Protein AF-0000000074693500 (afdb_homodimer)

Organism: Acropora cervicornis (NCBI:txid6130)

pLDDT: mean 88.7, std 11.52, range [43.06, 97.75]

Foldseek 3Di:
DVVVVVVVVVVVVVVVVVVVVVVVVVVVVVVVVVVVVLVVLCVVFDDDPPPDDDDPVRSVVSVVVVVVVVVVVVVVVVVPVPD/DVVVVVVVVVVVVVVVVVVVVVVVVVVVVVVVVVVVVLVVLVVVFDDDPPPDDDDPVRSVVSVVVVVVVVVVVVVVVVVPVPD

Secondary structure (DSSP, 8-state):
-HHHHHHHHHHHHHHHHHHHHHHHHHHHHHHHHHHHHHHHHHHHS---S-SSPPPHHHHHHHHHHHHHHHHHHHHHHHHHH--/-HHHHHHHHHHHHHHHHHHHHHHHHHHHHHHHHHHHHHHHHHHHS---SS-SPPPHHHHHHHHHHHHHHHHHHHHHHHHHH--

InterPro domains:
  IPR011598 Myc-type, basic helix-loop-helix (bHLH) domain [PF00010] (37-70)
  IPR036638 Helix-loop-helix DNA-binding domain superfamily [G3DSA:4.10.280.10] (11-81)
  IPR036638 Helix-loop-helix DNA-binding domain superfamily [SSF47459] (33-76)

Solvent-accessible surface area (backbone atoms only — not comparable to full-atom values): 9472 Å² total; per-residue (Å²): 118,70,67,60,52,54,55,52,50,52,53,51,52,54,50,51,51,49,53,49,52,50,53,52,52,51,53,49,50,54,50,50,52,35,51,51,44,50,56,54,45,55,70,75,42,85,77,68,85,56,88,64,85,72,48,74,52,50,46,47,52,50,49,48,51,50,48,51,50,46,50,52,53,47,54,52,56,64,62,58,64,81,104,121,70,65,61,52,53,55,54,52,52,53,51,52,54,52,51,51,47,52,49,52,49,54,52,52,53,53,49,49,54,51,50,51,36,50,51,44,50,56,55,43,55,70,74,44,85,77,69,85,64,86,63,84,72,49,74,51,51,47,47,52,49,50,48,52,50,50,52,52,48,51,49,54,47,54,51,56,65,63,58,64,81,104

Radius of gyration: 26.24 Å; Cα contacts (8 Å, |Δi|>4): 61; chains: 2; bounding box: 46×90×58 Å

Sequence (166 aa):
MASLKMQDSVKLVNEMNAKTSEVDSEN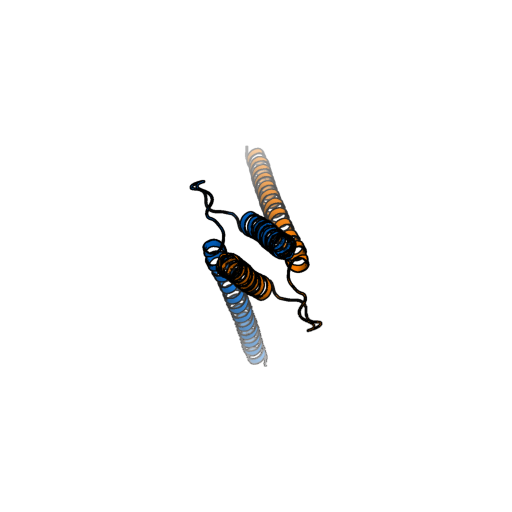FESLEHVECAFRELRKVLPQYENGESLSEFEVLKLAMEYIHVLEELLHFETSSRCQMASLKMQDSVKLVNEMNAKTSEVDSENFESLEHVECAFRELRKVLPQYENGESLSEFEVLKLAMEYIHVLEELLHFETSSRCQ

Structure (mmCIF, N/CA/C/O backbone):
data_AF-0000000074693500-model_v1
#
loop_
_entity.id
_entity.type
_entity.pdbx_description
1 polymer 'BHLH domain-containing protein'
#
loop_
_atom_site.group_PDB
_atom_site.id
_atom_site.type_symbol
_atom_site.label_atom_id
_atom_site.label_alt_id
_atom_site.label_comp_id
_atom_site.label_asym_id
_atom_site.label_entity_id
_atom_site.label_seq_id
_atom_site.pdbx_PDB_ins_code
_atom_site.Cartn_x
_atom_site.Cartn_y
_atom_site.Cartn_z
_atom_site.occupancy
_atom_site.B_iso_or_equiv
_atom_site.auth_seq_id
_atom_site.auth_comp_id
_atom_site.auth_asym_id
_atom_site.auth_atom_id
_atom_site.pdbx_PDB_model_num
ATOM 1 N N . MET A 1 1 ? -24.109 35.625 34.719 1 59.91 1 MET A N 1
ATOM 2 C CA . MET A 1 1 ? -24.562 34.969 33.5 1 59.91 1 MET A CA 1
ATOM 3 C C . MET A 1 1 ? -23.406 34.812 32.5 1 59.91 1 MET A C 1
ATOM 5 O O . MET A 1 1 ? -23.359 33.812 31.75 1 59.91 1 MET A O 1
ATOM 9 N N . ALA A 1 2 ? -22.375 35.656 32.656 1 79.81 2 ALA A N 1
ATOM 10 C CA . ALA A 1 2 ? -21.25 35.656 31.75 1 79.81 2 ALA A CA 1
ATOM 11 C C . ALA A 1 2 ? -20.297 34.5 32.062 1 79.81 2 ALA A C 1
ATOM 13 O O . ALA A 1 2 ? -19.719 33.906 31.172 1 79.81 2 ALA A O 1
ATOM 14 N N . SER A 1 3 ? -20.203 34 33.281 1 86.38 3 SER A N 1
ATOM 15 C CA . SER A 1 3 ? -19.266 33 33.781 1 86.38 3 SER A CA 1
ATOM 16 C C . SER A 1 3 ? -19.656 31.594 33.312 1 86.38 3 SER A C 1
ATOM 18 O O . SER A 1 3 ? -18.781 30.812 32.906 1 86.38 3 SER A O 1
ATOM 20 N N . LEU A 1 4 ? -20.875 31.484 33.094 1 81.44 4 LEU A N 1
ATOM 21 C CA . LEU A 1 4 ? -21.375 30.172 32.688 1 81.44 4 LEU A CA 1
ATOM 22 C C . LEU A 1 4 ? -21.125 29.922 31.203 1 81.44 4 LEU A C 1
ATOM 24 O O . LEU A 1 4 ? -20.781 28.812 30.812 1 81.44 4 LEU A O 1
ATOM 28 N N . LYS A 1 5 ? -21.031 30.984 30.594 1 87.38 5 LYS A N 1
ATOM 29 C CA . LYS A 1 5 ? -20.875 30.891 29.141 1 87.38 5 LYS A CA 1
ATOM 30 C C . LYS A 1 5 ? -19.438 30.531 28.781 1 87.38 5 LYS A C 1
ATOM 32 O O . LYS A 1 5 ? -19.203 29.734 27.859 1 87.38 5 LYS A O 1
ATOM 37 N N . MET A 1 6 ? -18.516 31.156 29.688 1 90.12 6 MET A N 1
ATOM 38 C CA . MET A 1 6 ? -17.109 30.906 29.422 1 90.12 6 MET A CA 1
ATOM 39 C C . MET A 1 6 ? -16.75 29.453 29.719 1 90.12 6 MET A C 1
ATOM 41 O O . MET A 1 6 ? -16 28.828 28.984 1 90.12 6 MET A O 1
ATOM 45 N N . GLN A 1 7 ? -17.25 28.859 30.703 1 88.56 7 GLN A N 1
ATOM 46 C CA . GLN A 1 7 ? -17.016 27.469 31.094 1 88.56 7 GLN A CA 1
ATOM 47 C C . GLN A 1 7 ? -17.562 26.5 30.047 1 88.56 7 GLN A C 1
ATOM 49 O O . GLN A 1 7 ? -16.906 25.5 29.719 1 88.56 7 GLN A O 1
ATOM 54 N N . ASP A 1 8 ? -18.734 26.812 29.484 1 90 8 ASP A N 1
ATOM 55 C CA . ASP A 1 8 ? -19.359 26 28.453 1 90 8 ASP A CA 1
ATOM 56 C C . ASP A 1 8 ? -18.531 26.016 27.172 1 90 8 ASP A C 1
ATOM 58 O O . ASP A 1 8 ? -18.359 24.984 26.516 1 90 8 ASP A O 1
ATOM 62 N N . SER A 1 9 ? -17.906 27.25 26.938 1 90.75 9 SER A N 1
ATOM 63 C CA . SER A 1 9 ? -17.094 27.406 25.734 1 90.75 9 SER A CA 1
ATOM 64 C C . SER A 1 9 ? -15.812 26.578 25.844 1 90.75 9 SER A C 1
ATOM 66 O O . SER A 1 9 ? -15.391 25.953 24.859 1 90.75 9 SER A O 1
ATOM 68 N N . VAL A 1 10 ? -15.266 26.578 27.016 1 90.94 10 VAL A N 1
ATOM 69 C CA . VAL A 1 10 ? -14.039 25.828 27.25 1 90.94 10 VAL A CA 1
ATOM 70 C C . VAL A 1 10 ? -14.32 24.328 27.141 1 90.94 10 VAL A C 1
ATOM 72 O O . VAL A 1 10 ? -13.523 23.594 26.562 1 90.94 10 VAL A O 1
ATOM 75 N N . LYS A 1 11 ? -15.461 23.844 27.734 1 91.69 11 LYS A N 1
ATOM 76 C CA . LYS A 1 11 ? -15.867 22.453 27.688 1 91.69 11 LYS A CA 1
ATOM 77 C C . LYS A 1 11 ? -16.062 21.984 26.25 1 91.69 11 LYS A C 1
ATOM 79 O O . LYS A 1 11 ? -15.672 20.875 25.891 1 91.69 11 LYS A O 1
ATOM 84 N N . LEU A 1 12 ? -16.641 22.875 25.469 1 91.06 12 LEU A N 1
ATOM 85 C CA . LEU A 1 12 ? -16.891 22.562 24.062 1 91.06 12 LEU A CA 1
ATOM 86 C C . LEU A 1 12 ? -15.586 22.391 23.297 1 91.06 12 LEU A C 1
ATOM 88 O O . LEU A 1 12 ? -15.445 21.469 22.516 1 91.06 12 LEU A O 1
ATOM 92 N N . VAL A 1 13 ? -14.633 23.266 23.547 1 90.06 13 VAL A N 1
ATOM 93 C CA . VAL A 1 13 ? -13.352 23.219 22.859 1 90.06 13 VAL A CA 1
ATOM 94 C C . VAL A 1 13 ? -12.594 21.953 23.281 1 90.06 13 VAL A C 1
ATOM 96 O O . VAL A 1 13 ? -11.953 21.297 22.453 1 90.06 13 VAL A O 1
ATOM 99 N N . ASN A 1 14 ? -12.672 21.594 24.547 1 93.06 14 ASN A N 1
ATOM 100 C CA . ASN A 1 14 ? -12.008 20.391 25.062 1 93.06 14 ASN A CA 1
ATOM 101 C C . ASN A 1 14 ? -12.586 19.125 24.453 1 93.06 14 ASN A C 1
ATOM 103 O O . ASN A 1 14 ? -11.844 18.188 24.141 1 93.06 14 ASN A O 1
ATOM 107 N N . GLU A 1 15 ? -13.914 19.141 24.234 1 93.5 15 GLU A N 1
ATOM 108 C CA . GLU A 1 15 ? -14.57 18 23.594 1 93.5 15 GLU A CA 1
ATOM 109 C C . GLU A 1 15 ? -14.156 17.859 22.125 1 93.5 15 GLU A C 1
ATOM 111 O O . GLU A 1 15 ? -13.93 16.766 21.641 1 93.5 15 GLU A O 1
ATOM 116 N N . MET A 1 16 ? -14.031 18.953 21.547 1 92.94 16 MET A N 1
ATOM 117 C CA . MET A 1 16 ? -13.617 18.984 20.141 1 92.94 16 MET A CA 1
ATOM 118 C C . MET A 1 16 ? -12.188 18.484 19.984 1 92.94 16 MET A C 1
ATOM 120 O O . MET A 1 16 ? -11.883 17.719 19.062 1 92.94 16 MET A O 1
ATOM 124 N N . ASN A 1 17 ? -11.328 18.922 20.828 1 92.88 17 ASN A N 1
ATOM 125 C CA . ASN A 1 17 ? -9.93 18.484 20.812 1 92.88 17 ASN A CA 1
ATOM 126 C C . ASN A 1 17 ? -9.805 16.984 21.078 1 92.88 17 ASN A C 1
ATOM 128 O O . ASN A 1 17 ? -8.984 16.297 20.469 1 92.88 17 ASN A O 1
ATOM 132 N N . ALA A 1 18 ? -10.648 16.594 21.922 1 93.69 18 ALA A N 1
ATOM 133 C CA . ALA A 1 18 ? -10.656 15.172 22.25 1 93.69 18 ALA A CA 1
ATOM 134 C C . ALA A 1 18 ? -11.07 14.328 21.047 1 93.69 18 ALA A C 1
ATOM 136 O O . ALA A 1 18 ? -10.477 13.273 20.781 1 93.69 18 ALA A O 1
ATOM 137 N N . LYS A 1 19 ? -12.039 14.688 20.406 1 95.81 19 LYS A N 1
ATOM 138 C CA . LYS A 1 19 ? -12.516 14 19.203 1 95.81 19 LYS A CA 1
ATOM 139 C C . LYS A 1 19 ? -11.461 14.008 18.109 1 95.81 19 LYS A C 1
ATOM 141 O O . LYS A 1 19 ? -11.25 12.992 17.422 1 95.81 19 LYS A O 1
ATOM 146 N N . THR A 1 20 ? -10.758 15.094 18 1 95.31 20 THR A N 1
ATOM 147 C CA . THR A 1 20 ? -9.695 15.211 17 1 95.31 20 THR A CA 1
ATOM 148 C C . THR A 1 20 ? -8.547 14.25 17.328 1 95.31 20 THR A C 1
ATOM 150 O O . THR A 1 20 ? -8.039 13.57 16.438 1 95.31 20 THR A O 1
ATOM 153 N N . SER A 1 21 ? -8.297 14.273 18.562 1 96.44 21 SER A N 1
ATOM 154 C CA . SER A 1 21 ? -7.242 13.375 19.016 1 96.44 21 SER A CA 1
ATOM 155 C C . SER A 1 21 ? -7.613 11.914 18.781 1 96.44 21 SER A C 1
ATOM 157 O O . SER A 1 21 ? -6.766 11.109 18.406 1 96.44 21 SER A O 1
ATOM 159 N N . GLU A 1 22 ? -8.82 11.633 18.953 1 97.25 22 GLU A N 1
ATOM 160 C CA . GLU A 1 22 ? -9.312 10.273 18.734 1 97.25 22 GLU A CA 1
ATOM 161 C C . GLU A 1 22 ? -9.242 9.898 17.266 1 97.25 22 GLU A C 1
ATOM 163 O O . GLU A 1 22 ? -8.789 8.805 16.906 1 97.25 22 GLU A O 1
ATOM 168 N N . VAL A 1 23 ? -9.711 10.773 16.406 1 96.12 23 VAL A N 1
ATOM 169 C CA . VAL A 1 23 ? -9.672 10.562 14.969 1 96.12 23 VAL A CA 1
ATOM 170 C C . VAL A 1 23 ? -8.227 10.391 14.508 1 96.12 23 VAL A C 1
ATOM 172 O O . VAL A 1 23 ? -7.922 9.5 13.719 1 96.12 23 VAL A O 1
ATOM 175 N N . ASP A 1 24 ? -7.305 11.164 15.008 1 94.94 24 ASP A N 1
ATOM 176 C CA . ASP A 1 24 ? -5.883 11.094 14.688 1 94.94 24 ASP A CA 1
ATOM 177 C C . ASP A 1 24 ? -5.293 9.742 15.086 1 94.94 24 ASP A C 1
ATOM 179 O O . ASP A 1 24 ? -4.512 9.156 14.336 1 94.94 24 ASP A O 1
ATOM 183 N N . SER A 1 25 ? -5.66 9.312 16.281 1 97 25 SER A N 1
ATOM 184 C CA . SER A 1 25 ? -5.199 8.023 16.781 1 97 25 SER A CA 1
ATOM 185 C C . SER A 1 25 ? -5.684 6.883 15.891 1 97 25 SER A C 1
ATOM 187 O O . SER A 1 25 ? -4.93 5.957 15.586 1 97 25 SER A O 1
ATOM 189 N N . GLU A 1 26 ? -6.957 6.848 15.453 1 96.06 26 GLU A N 1
ATOM 190 C CA . GLU A 1 26 ? -7.527 5.852 14.547 1 96.06 26 GLU A CA 1
ATOM 191 C C . GLU A 1 26 ? -6.801 5.84 13.211 1 96.06 26 GLU A C 1
ATOM 193 O O . GLU A 1 26 ? -6.469 4.777 12.68 1 96.06 26 GLU A O 1
ATOM 198 N N . ASN A 1 27 ? -6.551 6.992 12.664 1 94.5 27 ASN A N 1
ATOM 199 C CA . ASN A 1 27 ? -5.832 7.102 11.398 1 94.5 27 ASN A CA 1
ATOM 200 C C . ASN A 1 27 ? -4.422 6.527 11.5 1 94.5 27 ASN A C 1
ATOM 202 O O . ASN A 1 27 ? -3.963 5.832 10.594 1 94.5 27 ASN A O 1
ATOM 206 N N . PHE A 1 28 ? -3.768 6.688 12.609 1 95.12 28 PHE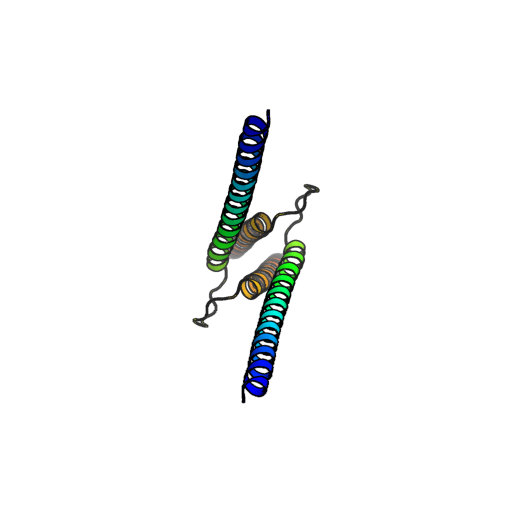 A N 1
ATOM 207 C CA . PHE A 1 28 ? -2.432 6.156 12.867 1 95.12 28 PHE A CA 1
ATOM 208 C C . PHE A 1 28 ? -2.459 4.637 12.945 1 95.12 28 PHE A C 1
ATOM 210 O O . PHE A 1 28 ? -1.576 3.963 12.414 1 95.12 28 PHE A O 1
ATOM 217 N N . GLU A 1 29 ? -3.465 4.234 13.641 1 96.19 29 GLU A N 1
ATOM 218 C CA . GLU A 1 29 ? -3.615 2.787 13.75 1 96.19 29 GLU A CA 1
ATOM 219 C C . GLU A 1 29 ? -3.846 2.148 12.383 1 96.19 29 GLU A C 1
ATOM 221 O O . GLU A 1 29 ? -3.268 1.103 12.078 1 96.19 29 GLU A O 1
ATOM 226 N N . SER A 1 30 ? -4.703 2.658 11.578 1 95.56 30 SER A N 1
ATOM 227 C CA . SER A 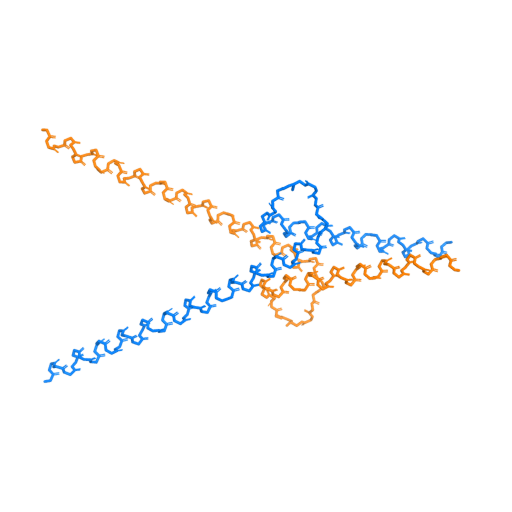1 30 ? -4.965 2.184 10.227 1 95.56 30 SER A CA 1
ATOM 228 C C . SER A 1 30 ? -3.688 2.172 9.391 1 95.56 30 SER A C 1
ATOM 230 O O . SER A 1 30 ? -3.395 1.188 8.703 1 95.56 30 SER A O 1
ATOM 232 N N . LEU A 1 31 ? -2.896 3.287 9.516 1 95.56 31 LEU A N 1
ATOM 233 C CA . LEU A 1 31 ? -1.651 3.387 8.766 1 95.56 31 LEU A CA 1
ATOM 234 C C . LEU A 1 31 ? -0.66 2.314 9.211 1 95.56 31 LEU A C 1
ATOM 236 O O . LEU A 1 31 ? 0.041 1.729 8.383 1 95.56 31 LEU A O 1
ATOM 240 N N . GLU A 1 32 ? -0.633 2.115 10.5 1 96.38 32 GLU A N 1
ATOM 241 C CA . GLU A 1 32 ? 0.256 1.09 11.039 1 96.38 32 GLU A CA 1
ATOM 242 C C . GLU A 1 32 ? -0.118 -0.294 10.516 1 96.38 32 GLU A C 1
ATOM 244 O O . GLU A 1 32 ? 0.758 -1.106 10.211 1 96.38 32 GLU A O 1
ATOM 249 N N . HIS A 1 33 ? -1.416 -0.562 10.438 1 96.62 33 HIS A N 1
ATOM 250 C CA . HIS A 1 33 ? -1.876 -1.844 9.914 1 96.62 33 HIS A CA 1
ATOM 251 C C . HIS A 1 33 ? -1.454 -2.029 8.461 1 96.62 33 HIS A C 1
ATOM 253 O O . HIS A 1 33 ? -1.017 -3.113 8.07 1 96.62 33 HIS A O 1
ATOM 259 N N . VAL A 1 34 ? -1.564 -1.023 7.68 1 97.44 34 VAL A N 1
ATOM 260 C CA . VAL A 1 34 ? -1.159 -1.065 6.277 1 97.44 34 VAL A CA 1
ATOM 261 C C . VAL A 1 34 ? 0.346 -1.303 6.18 1 97.44 34 VAL A C 1
ATOM 263 O O . VAL A 1 34 ? 0.801 -2.127 5.383 1 97.44 34 VAL A O 1
ATOM 266 N N . GLU A 1 35 ? 1.074 -0.688 6.988 1 96.19 35 GLU A N 1
ATOM 267 C CA . GLU A 1 35 ? 2.523 -0.849 7.023 1 96.19 35 GLU A CA 1
ATOM 268 C C . GLU A 1 35 ? 2.912 -2.279 7.391 1 96.19 35 GLU A C 1
ATOM 270 O O . GLU A 1 35 ? 3.848 -2.84 6.82 1 96.19 35 GLU A O 1
ATOM 275 N N . CYS A 1 36 ? 2.238 -2.688 8.375 1 97.31 36 CYS A N 1
ATOM 276 C CA . CYS A 1 36 ? 2.467 -4.07 8.773 1 97.31 36 CYS A CA 1
ATOM 277 C C . CYS A 1 36 ? 2.148 -5.031 7.637 1 97.31 36 CYS A C 1
ATOM 279 O O . CYS A 1 36 ? 2.885 -5.992 7.406 1 97.31 36 CYS A O 1
ATOM 281 N N . ALA A 1 37 ? 1.079 -4.703 6.977 1 97.75 37 ALA A N 1
ATOM 282 C CA . ALA A 1 37 ? 0.688 -5.551 5.852 1 97.75 37 ALA A CA 1
ATOM 283 C C . ALA A 1 37 ? 1.727 -5.5 4.738 1 97.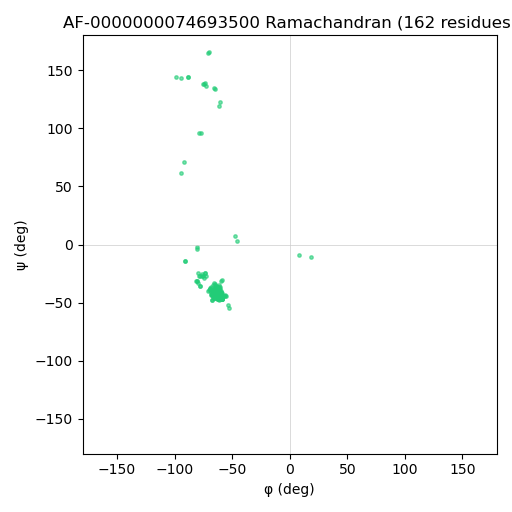75 37 ALA A C 1
ATOM 285 O O . ALA A 1 37 ? 2.02 -6.52 4.105 1 97.75 37 ALA A O 1
ATOM 286 N N . PHE A 1 38 ? 2.377 -4.422 4.473 1 97.25 38 PHE A N 1
ATOM 287 C CA . PHE A 1 38 ? 3.475 -4.309 3.516 1 97.25 38 PHE A CA 1
ATOM 288 C C . PHE A 1 38 ? 4.652 -5.18 3.941 1 97.25 38 PHE A C 1
ATOM 290 O O . PHE A 1 38 ? 5.258 -5.859 3.111 1 97.25 38 PHE A O 1
ATOM 297 N N . ARG A 1 39 ? 4.984 -5.137 5.176 1 95 39 ARG A N 1
ATOM 298 C CA . ARG A 1 39 ? 6.082 -5.945 5.699 1 95 39 ARG A CA 1
ATOM 299 C C . ARG A 1 39 ? 5.816 -7.43 5.488 1 95 39 ARG A C 1
ATOM 301 O O . ARG A 1 39 ? 6.719 -8.18 5.109 1 95 39 ARG A O 1
ATOM 308 N N . GLU A 1 40 ? 4.617 -7.805 5.742 1 96.38 40 GLU A N 1
ATOM 309 C CA . GLU A 1 40 ? 4.246 -9.203 5.543 1 96.38 40 GLU A CA 1
ATOM 310 C C . GLU A 1 40 ? 4.281 -9.578 4.062 1 96.38 40 GLU A C 1
ATOM 312 O O . GLU A 1 40 ? 4.75 -10.656 3.701 1 96.38 40 GLU A O 1
ATOM 317 N N . LEU A 1 41 ? 3.812 -8.68 3.221 1 96.44 41 LEU A N 1
ATOM 318 C CA . LEU A 1 41 ? 3.816 -8.93 1.784 1 96.44 41 LEU A CA 1
ATOM 319 C C . LEU A 1 41 ? 5.242 -9.078 1.263 1 96.44 41 LEU A C 1
ATOM 321 O O . LEU A 1 41 ? 5.516 -9.93 0.414 1 96.44 41 LEU A O 1
ATOM 325 N N . ARG A 1 42 ? 6.109 -8.289 1.812 1 94.69 42 ARG A N 1
ATOM 326 C CA . ARG A 1 42 ? 7.508 -8.336 1.406 1 94.69 42 ARG A CA 1
ATOM 327 C C . ARG A 1 42 ? 8.094 -9.727 1.64 1 94.69 42 ARG A C 1
ATOM 329 O O . ARG A 1 42 ? 8.93 -10.195 0.862 1 94.69 42 ARG A O 1
ATOM 336 N N . LYS A 1 43 ? 7.602 -10.367 2.607 1 92.94 43 LYS A N 1
ATOM 337 C CA . LYS A 1 43 ? 8.133 -11.672 2.992 1 92.94 43 LYS A CA 1
ATOM 338 C C . LYS A 1 43 ? 7.719 -12.75 1.998 1 92.94 43 LYS A C 1
ATOM 340 O O . LYS A 1 43 ? 8.375 -13.781 1.882 1 92.94 43 LYS A O 1
ATOM 345 N N . VAL A 1 44 ? 6.633 -12.508 1.31 1 93.62 44 VAL A N 1
ATOM 346 C CA . VAL A 1 44 ? 6.105 -13.523 0.402 1 93.62 44 VAL A CA 1
ATOM 347 C C . VAL A 1 44 ? 6.699 -13.328 -0.991 1 93.62 44 VAL A C 1
ATOM 349 O O . VAL A 1 44 ? 6.59 -14.211 -1.847 1 93.62 44 VAL A O 1
ATOM 352 N N . LEU A 1 45 ? 7.289 -12.219 -1.227 1 93.75 45 LEU A N 1
ATOM 353 C CA . LEU A 1 45 ? 7.859 -11.906 -2.531 1 93.75 45 LEU A CA 1
ATOM 354 C C . LEU A 1 45 ? 9.297 -12.406 -2.633 1 93.75 45 LEU A C 1
ATOM 356 O O . LEU A 1 45 ? 10.039 -12.391 -1.646 1 93.75 45 LEU A O 1
ATOM 360 N N . PRO A 1 46 ? 9.617 -12.852 -3.826 1 87.44 46 PRO A N 1
ATOM 361 C CA . PRO A 1 46 ? 11.008 -13.266 -4.02 1 87.44 46 PRO A CA 1
ATOM 362 C C . PRO A 1 46 ? 12 -12.125 -3.803 1 87.44 46 PRO A C 1
ATOM 364 O O . PRO A 1 46 ? 11.711 -10.984 -4.164 1 87.44 46 PRO A O 1
ATOM 367 N N . GLN A 1 47 ? 12.906 -12.273 -2.836 1 79.06 47 GLN A N 1
ATOM 368 C CA . GLN A 1 47 ? 13.828 -11.219 -2.408 1 79.06 47 GLN A CA 1
ATOM 369 C C . GLN A 1 47 ? 15 -11.094 -3.369 1 79.06 47 GLN A C 1
ATOM 371 O O . GLN A 1 47 ? 15.703 -12.07 -3.633 1 79.06 47 GLN A O 1
ATOM 376 N N . TYR A 1 48 ? 14.688 -10.086 -4.246 1 66.88 48 TYR A N 1
ATOM 377 C CA . TYR A 1 48 ? 15.859 -9.891 -5.102 1 66.88 48 TYR A CA 1
ATOM 378 C C . TYR A 1 48 ? 17.047 -9.383 -4.293 1 66.88 48 TYR A C 1
ATOM 380 O O . TYR A 1 48 ? 16.875 -8.711 -3.273 1 66.88 48 TYR A O 1
ATOM 388 N N . GLU A 1 49 ? 18.25 -10.023 -4.527 1 65.25 49 GLU A N 1
ATOM 389 C CA . GLU A 1 49 ? 19.562 -9.867 -3.914 1 65.25 49 GLU A CA 1
ATOM 390 C C . GLU A 1 49 ? 19.953 -8.398 -3.814 1 65.25 49 GLU A C 1
ATOM 392 O O . GLU A 1 49 ? 20.984 -8.062 -3.207 1 65.25 49 GLU A O 1
ATOM 397 N N . ASN A 1 50 ? 19.156 -7.562 -4.094 1 64.25 50 ASN A N 1
ATOM 398 C CA . ASN A 1 50 ? 19.703 -6.207 -4.133 1 64.25 50 ASN A CA 1
ATOM 399 C C . ASN A 1 50 ? 19.562 -5.508 -2.783 1 64.25 50 ASN A C 1
ATOM 401 O O . ASN A 1 50 ? 18.484 -5.5 -2.197 1 64.25 50 ASN A O 1
ATOM 405 N N . GLY A 1 51 ? 20.25 -5.883 -1.869 1 68.88 51 GLY A N 1
ATOM 406 C CA . GLY A 1 51 ? 20.469 -5.324 -0.545 1 68.88 51 GLY A CA 1
ATOM 407 C C . GLY A 1 51 ? 19.547 -4.164 -0.223 1 68.88 51 GLY A C 1
ATOM 408 O O . GLY A 1 51 ? 19.547 -3.658 0.901 1 68.88 51 GLY A O 1
ATOM 409 N N . GLU A 1 52 ? 18.844 -3.732 -1.235 1 78.25 52 GLU A N 1
ATOM 410 C CA . GLU A 1 52 ? 18.016 -2.572 -0.92 1 78.25 52 GLU A CA 1
ATOM 411 C C . GLU A 1 52 ? 16.578 -2.982 -0.632 1 78.25 52 GLU A C 1
ATOM 413 O O . GLU A 1 52 ? 16.031 -3.883 -1.283 1 78.25 52 GLU A O 1
ATOM 418 N N . SER A 1 53 ? 16.031 -2.152 0.404 1 85.56 53 SER A N 1
ATOM 419 C CA . SER A 1 53 ? 14.625 -2.379 0.73 1 85.56 53 SER A CA 1
ATOM 420 C C . SER A 1 53 ? 13.711 -1.824 -0.357 1 85.56 53 SER A C 1
ATOM 422 O O . SER A 1 53 ? 14.031 -0.812 -0.986 1 85.56 53 SER A O 1
ATOM 424 N N . LEU A 1 54 ? 12.727 -2.486 -0.69 1 90.88 54 LEU A N 1
ATOM 425 C CA . LEU A 1 54 ? 11.75 -2.045 -1.683 1 90.88 54 LEU A CA 1
ATOM 426 C C . LEU A 1 54 ? 10.828 -0.977 -1.104 1 90.88 54 LEU A C 1
ATOM 428 O O . LEU A 1 54 ? 10.414 -1.071 0.053 1 90.88 54 LEU A O 1
ATOM 432 N N . SER A 1 55 ? 10.586 0.01 -1.949 1 92.81 55 SER A N 1
ATOM 433 C CA . SER A 1 55 ? 9.562 0.985 -1.592 1 92.81 55 SER A CA 1
ATOM 434 C C . SER A 1 55 ? 8.164 0.373 -1.667 1 92.81 55 SER A C 1
ATOM 436 O O . SER A 1 55 ? 7.988 -0.72 -2.209 1 92.81 55 SER A O 1
ATOM 438 N N . GLU A 1 56 ? 7.23 1.117 -1.052 1 94.88 56 GLU A N 1
ATOM 439 C CA . GLU A 1 56 ? 5.844 0.659 -1.127 1 94.88 56 GLU A CA 1
ATOM 440 C C . GLU A 1 56 ? 5.402 0.478 -2.576 1 94.88 56 GLU A C 1
ATOM 442 O O . GLU A 1 56 ? 4.727 -0.499 -2.906 1 94.88 56 GLU A O 1
ATOM 447 N N . PHE A 1 57 ? 5.754 1.465 -3.422 1 96.56 57 PHE A N 1
ATOM 448 C CA . PHE A 1 57 ? 5.434 1.403 -4.844 1 96.56 57 PHE A CA 1
ATOM 449 C C . PHE A 1 57 ? 6.055 0.17 -5.484 1 96.56 57 PHE A C 1
ATOM 451 O O . PHE A 1 57 ? 5.383 -0.557 -6.223 1 96.56 57 PHE A O 1
ATOM 458 N N . GLU A 1 58 ? 7.312 -0.028 -5.18 1 94.25 58 GLU A N 1
ATOM 459 C CA . GLU A 1 58 ? 8.039 -1.156 -5.754 1 94.25 58 GLU A CA 1
ATOM 460 C C . GLU A 1 58 ? 7.461 -2.484 -5.277 1 94.25 58 GLU A C 1
ATOM 462 O O . GLU A 1 58 ? 7.41 -3.453 -6.035 1 94.25 58 GLU A O 1
ATOM 467 N N . VAL A 1 59 ? 7.094 -2.568 -4.039 1 96.31 59 VAL A N 1
ATOM 468 C CA . VAL A 1 59 ? 6.504 -3.777 -3.48 1 96.31 59 VAL A CA 1
ATOM 469 C C . VAL A 1 59 ? 5.227 -4.129 -4.246 1 96.31 59 VAL A C 1
ATOM 471 O O . VAL A 1 59 ? 5.023 -5.285 -4.625 1 96.31 59 VAL A O 1
ATOM 474 N N . LEU A 1 60 ? 4.41 -3.158 -4.508 1 97.56 60 LEU A N 1
ATOM 475 C CA . LEU A 1 60 ? 3.154 -3.373 -5.223 1 97.56 60 LEU A CA 1
ATOM 476 C C . LEU A 1 60 ? 3.416 -3.844 -6.652 1 97.56 60 LEU A C 1
ATOM 478 O O . LEU A 1 60 ? 2.771 -4.781 -7.129 1 97.56 60 LEU A O 1
ATOM 482 N N . LYS A 1 61 ? 4.336 -3.178 -7.289 1 96.06 61 LYS A N 1
ATOM 483 C CA . LYS A 1 61 ? 4.703 -3.545 -8.656 1 96.06 61 LYS A CA 1
ATOM 484 C C . LYS A 1 61 ? 5.246 -4.973 -8.711 1 96.06 61 LYS A C 1
ATOM 486 O O . LYS A 1 61 ? 4.887 -5.738 -9.609 1 96.06 61 LYS A O 1
ATOM 491 N N . LEU A 1 62 ? 6.141 -5.281 -7.816 1 95.88 62 LEU A N 1
ATOM 492 C CA . LEU A 1 62 ? 6.723 -6.617 -7.762 1 95.88 62 LEU A CA 1
ATOM 493 C C . LEU A 1 62 ? 5.645 -7.668 -7.5 1 95.88 62 LEU A C 1
ATOM 495 O O . LEU A 1 62 ? 5.672 -8.75 -8.086 1 95.88 62 LEU A O 1
ATOM 499 N N . ALA A 1 63 ? 4.727 -7.355 -6.602 1 97 63 ALA A N 1
ATOM 500 C CA . ALA A 1 63 ? 3.621 -8.266 -6.324 1 97 63 ALA A CA 1
ATOM 501 C C . ALA A 1 63 ? 2.812 -8.547 -7.586 1 97 63 ALA A C 1
ATOM 503 O O . ALA A 1 63 ? 2.518 -9.703 -7.898 1 97 63 ALA A O 1
ATOM 504 N N . MET A 1 64 ? 2.469 -7.508 -8.344 1 97.06 64 MET A N 1
ATOM 505 C CA . MET A 1 64 ? 1.722 -7.668 -9.586 1 97.06 64 MET A CA 1
ATOM 506 C C . MET A 1 64 ? 2.482 -8.555 -10.57 1 97.06 64 MET A C 1
ATOM 508 O O . MET A 1 64 ? 1.907 -9.461 -11.172 1 97.06 64 MET A O 1
ATOM 512 N N . GLU A 1 65 ? 3.709 -8.289 -10.734 1 95.75 65 GLU A N 1
ATOM 513 C CA . GLU A 1 65 ? 4.543 -9.062 -11.648 1 95.75 65 GLU A CA 1
ATOM 514 C C . GLU A 1 65 ? 4.629 -10.523 -11.219 1 95.75 65 GLU A C 1
ATOM 516 O O . GLU A 1 65 ? 4.52 -11.422 -12.055 1 95.75 65 GLU A O 1
ATOM 521 N N . TYR A 1 66 ? 4.859 -10.688 -9.922 1 95.94 66 TYR A N 1
ATOM 522 C CA . TYR A 1 66 ? 4.969 -12.039 -9.383 1 95.94 66 TYR A CA 1
ATOM 523 C C . TYR A 1 66 ? 3.678 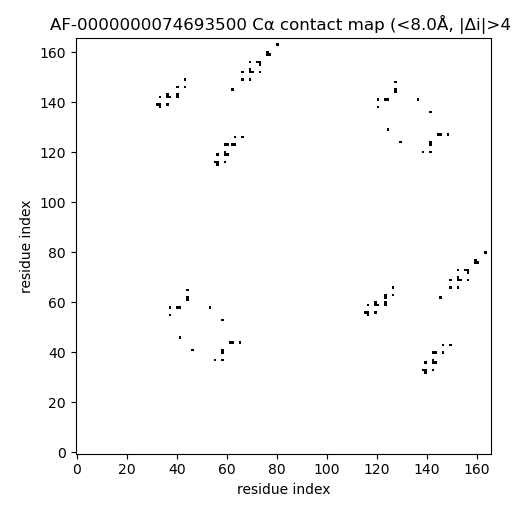-12.82 -9.602 1 95.94 66 TYR A C 1
ATOM 525 O O . TYR A 1 66 ? 3.711 -13.992 -9.984 1 95.94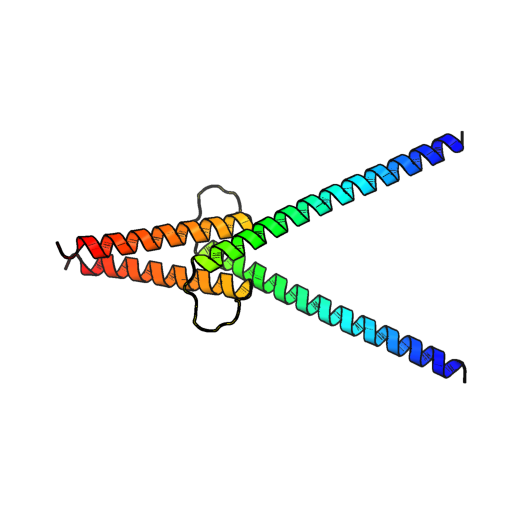 66 TYR A O 1
ATOM 533 N N . ILE A 1 67 ? 2.557 -12.211 -9.406 1 95.88 67 ILE A N 1
ATOM 534 C CA . ILE A 1 67 ? 1.255 -12.836 -9.617 1 95.88 67 ILE A CA 1
ATOM 535 C C . ILE A 1 67 ? 1.108 -13.234 -11.086 1 95.88 67 ILE A C 1
ATOM 537 O O . ILE A 1 67 ? 0.694 -14.352 -11.391 1 95.88 67 ILE A O 1
ATOM 541 N N . HIS A 1 68 ? 1.523 -12.367 -11.969 1 95.44 68 HIS A N 1
ATOM 542 C CA . HIS A 1 68 ? 1.459 -12.664 -13.398 1 95.44 68 HIS A CA 1
ATOM 543 C C . HIS A 1 68 ? 2.309 -13.883 -13.742 1 95.44 68 HIS A C 1
ATOM 545 O O . HIS A 1 68 ? 1.89 -14.734 -14.531 1 95.44 68 HIS A O 1
ATOM 551 N N . VAL A 1 69 ? 3.463 -13.938 -13.18 1 94.31 69 VAL A N 1
ATOM 552 C CA . VAL A 1 69 ? 4.371 -15.055 -13.43 1 94.31 69 VAL A CA 1
ATOM 553 C C . VAL A 1 69 ? 3.742 -16.359 -12.93 1 94.31 69 VAL A C 1
ATOM 555 O O . VAL A 1 69 ? 3.74 -17.359 -13.641 1 94.31 69 VAL A O 1
ATOM 558 N N . LEU A 1 70 ? 3.189 -16.344 -11.734 1 92.94 70 LEU A N 1
ATOM 559 C CA . LEU A 1 70 ? 2.574 -17.531 -11.156 1 92.94 70 LEU A CA 1
ATOM 560 C C . LEU A 1 70 ? 1.378 -17.984 -11.984 1 92.94 70 LEU A C 1
ATOM 562 O O . LEU A 1 70 ? 1.194 -19.172 -12.219 1 92.94 70 LEU A O 1
ATOM 566 N N . GLU A 1 71 ? 0.636 -17.016 -12.445 1 92.44 71 GLU A N 1
ATOM 567 C CA . GLU A 1 71 ? -0.518 -17.328 -13.281 1 92.44 71 GLU A CA 1
ATOM 568 C C . GLU A 1 71 ? -0.085 -17.953 -14.602 1 92.44 71 GLU A C 1
ATOM 570 O O . GLU A 1 71 ? -0.704 -18.906 -15.078 1 92.44 71 GLU A O 1
ATOM 575 N N . GLU A 1 72 ? 0.919 -17.422 -15.18 1 92 72 GLU A N 1
ATOM 576 C CA . GLU A 1 72 ? 1.445 -17.938 -16.438 1 92 72 GLU A CA 1
ATOM 577 C C . GLU A 1 72 ? 1.965 -19.375 -16.281 1 92 72 GLU A C 1
ATOM 579 O O . GLU A 1 72 ? 1.717 -20.234 -17.125 1 92 72 GLU A O 1
ATOM 584 N N . LEU A 1 73 ? 2.686 -19.609 -15.227 1 89.06 73 LEU A N 1
ATOM 585 C CA . LEU A 1 73 ? 3.223 -20.938 -14.938 1 89.06 73 LEU A CA 1
ATOM 586 C C . LEU A 1 73 ? 2.1 -21.953 -14.742 1 89.06 73 LEU A C 1
ATOM 588 O O . LEU A 1 73 ? 2.205 -23.094 -15.195 1 89.06 73 LEU A O 1
ATOM 592 N N . LEU A 1 74 ? 1.112 -21.562 -14.141 1 87.25 74 LEU A N 1
ATOM 593 C CA . LEU A 1 74 ? -0.026 -22.438 -13.891 1 87.25 74 LEU A CA 1
ATOM 594 C C . LEU A 1 74 ? -0.754 -22.781 -15.188 1 87.25 74 LEU A C 1
ATOM 596 O O . LEU A 1 74 ? -1.206 -23.906 -15.375 1 87.25 74 LEU A O 1
ATOM 600 N N . HIS A 1 75 ? -0.881 -21.797 -16.016 1 86.44 75 HIS A N 1
ATOM 601 C CA . HIS A 1 75 ? -1.53 -22.016 -17.297 1 86.44 75 HIS A CA 1
ATOM 602 C C . HIS A 1 75 ? -0.716 -22.953 -18.188 1 86.44 75 HIS A C 1
ATOM 604 O O . HIS A 1 75 ? -1.279 -23.797 -18.875 1 86.44 75 HIS A O 1
ATOM 610 N N . PHE A 1 76 ? 0.533 -22.906 -18.234 1 81.56 76 PHE A N 1
ATOM 611 C CA . PHE A 1 76 ? 1.425 -23.75 -19.016 1 81.56 76 PHE A CA 1
ATOM 612 C C . PHE A 1 76 ? 1.381 -25.188 -18.516 1 81.56 76 PHE A C 1
ATOM 614 O O . PHE A 1 76 ? 1.377 -26.125 -19.312 1 81.56 76 PHE A O 1
ATOM 621 N N . GLU A 1 77 ? 1.443 -25.391 -17.281 1 76.12 77 GLU A N 1
ATOM 622 C CA . GLU A 1 77 ? 1.421 -26.719 -16.672 1 76.12 77 GLU A CA 1
ATOM 623 C C . GLU A 1 77 ? 0.118 -27.453 -16.984 1 76.12 77 GLU A C 1
ATOM 625 O O . GLU A 1 77 ? 0.119 -28.656 -17.234 1 76.12 77 GLU A O 1
ATOM 630 N N . THR A 1 78 ? -0.871 -26.766 -17.047 1 75.44 78 THR A N 1
ATOM 631 C CA . THR A 1 78 ? -2.156 -27.375 -17.344 1 75.44 78 THR A CA 1
ATOM 632 C C . THR A 1 78 ? -2.246 -27.734 -18.828 1 75.44 78 THR A C 1
ATOM 634 O O . THR A 1 78 ? -2.859 -28.734 -19.188 1 75.44 78 THR A O 1
ATOM 637 N N . SER A 1 79 ? -1.586 -27.078 -19.641 1 75.81 79 SER A N 1
ATOM 638 C CA . SER A 1 79 ? -1.6 -27.344 -21.078 1 75.81 79 SER A CA 1
ATOM 639 C C . SER A 1 79 ? -0.68 -28.5 -21.438 1 75.81 79 SER A C 1
ATOM 641 O O . SER A 1 79 ? -0.922 -29.203 -22.422 1 75.81 79 SER A O 1
ATOM 643 N N . SER A 1 80 ? 0.389 -28.797 -20.812 1 66.25 80 SER A N 1
ATOM 644 C CA . SER A 1 80 ? 1.344 -29.844 -21.109 1 66.25 80 SER A CA 1
ATOM 645 C C . SER A 1 80 ? 0.85 -31.203 -20.609 1 66.25 80 SER A C 1
ATOM 647 O O . SER A 1 80 ? 1.398 -32.25 -20.969 1 66.25 80 SER A O 1
ATOM 649 N N . ARG A 1 81 ? 0.187 -31.375 -19.641 1 60.06 81 ARG A N 1
ATOM 650 C CA . ARG A 1 81 ? -0.314 -32.656 -19.141 1 60.06 81 ARG A CA 1
ATOM 651 C C . ARG A 1 81 ? -1.067 -33.406 -20.234 1 60.06 81 ARG A C 1
ATOM 653 O O . ARG A 1 81 ? -0.972 -34.625 -20.344 1 60.06 81 ARG A O 1
ATOM 660 N N . CYS A 1 82 ? -2.002 -33 -20.906 1 50.84 82 CYS A N 1
ATOM 661 C CA . CYS A 1 82 ? -2.879 -33.812 -21.75 1 50.84 82 CYS A CA 1
ATOM 662 C C . CYS A 1 82 ? -2.223 -34.094 -23.078 1 50.84 82 CYS A C 1
ATOM 664 O O . CYS A 1 82 ? -2.762 -34.875 -23.875 1 50.84 82 CYS A O 1
ATOM 666 N N . GLN A 1 83 ? -1.141 -33.656 -23.375 1 43.06 83 GLN A N 1
ATOM 667 C CA . GLN A 1 83 ? -0.611 -34.281 -24.594 1 43.06 83 GLN A CA 1
ATOM 668 C C . GLN A 1 83 ? 0.225 -35.5 -24.25 1 43.06 83 GLN A C 1
ATOM 670 O O . GLN A 1 83 ? 0.959 -35.531 -23.266 1 43.06 83 GLN A O 1
ATOM 675 N N . MET B 1 1 ? 21.078 50.812 6.508 1 60.12 1 MET B N 1
ATOM 676 C CA . MET B 1 1 ? 21.609 49.5 6.785 1 60.12 1 MET B CA 1
ATOM 677 C C . MET B 1 1 ? 20.484 48.531 7.227 1 60.12 1 MET B C 1
ATOM 679 O O . MET B 1 1 ? 20.547 47.344 6.969 1 60.12 1 MET B O 1
ATOM 683 N N . ALA B 1 2 ? 19.391 49.156 7.738 1 79.62 2 ALA B N 1
ATOM 684 C CA . ALA B 1 2 ? 18.281 48.344 8.258 1 79.62 2 ALA B CA 1
ATOM 685 C C . ALA B 1 2 ? 17.406 47.812 7.121 1 79.62 2 ALA B C 1
ATOM 687 O O . ALA B 1 2 ? 16.891 46.688 7.203 1 79.62 2 ALA B O 1
ATOM 688 N N . SER B 1 3 ? 17.312 48.438 5.996 1 86.06 3 SER B N 1
ATOM 689 C CA . SER B 1 3 ? 16.438 48.094 4.879 1 86.06 3 SER B CA 1
ATOM 690 C C . SER B 1 3 ? 16.922 46.875 4.113 1 86.06 3 SER B C 1
ATOM 692 O O . SER B 1 3 ? 16.125 46.031 3.717 1 86.06 3 SER B O 1
ATOM 694 N N . LEU B 1 4 ? 18.141 46.75 4.16 1 80.5 4 LEU B N 1
ATOM 695 C CA . LEU B 1 4 ? 18.75 45.625 3.432 1 80.5 4 LEU B CA 1
ATOM 696 C C . LEU B 1 4 ? 18.547 44.312 4.176 1 80.5 4 LEU B C 1
ATOM 698 O O . LEU B 1 4 ? 18.297 43.281 3.553 1 80.5 4 LEU B O 1
ATOM 702 N N . LYS B 1 5 ? 18.406 44.531 5.367 1 87.5 5 LYS B N 1
ATOM 703 C CA . LYS B 1 5 ? 18.297 43.344 6.207 1 87.5 5 LYS B CA 1
ATOM 704 C C . LYS B 1 5 ? 16.891 42.75 6.113 1 87.5 5 LYS B C 1
ATOM 706 O O . LYS B 1 5 ? 16.75 41.5 6.074 1 87.5 5 LYS B O 1
ATOM 711 N N . MET B 1 6 ? 15.906 43.812 5.988 1 90.56 6 MET B N 1
ATOM 712 C CA . MET B 1 6 ? 14.523 43.344 5.902 1 90.56 6 MET B CA 1
ATOM 713 C C . MET B 1 6 ? 14.273 42.625 4.578 1 90.56 6 MET B C 1
ATOM 715 O O . MET B 1 6 ? 13.578 41.625 4.543 1 90.56 6 MET B O 1
ATOM 719 N N . GLN B 1 7 ? 14.789 43.031 3.508 1 89.38 7 GLN B N 1
ATOM 720 C CA . GLN B 1 7 ? 14.641 42.438 2.18 1 89.38 7 GLN B CA 1
ATOM 721 C C . GLN B 1 7 ? 15.266 41.031 2.123 1 89.38 7 GLN B C 1
ATOM 723 O O . GLN B 1 7 ? 14.695 40.125 1.533 1 89.38 7 GLN B O 1
ATOM 728 N N . ASP B 1 8 ? 16.469 40.906 2.775 1 89.56 8 ASP B N 1
ATOM 729 C CA . ASP B 1 8 ? 17.172 39.625 2.83 1 89.56 8 ASP B CA 1
ATOM 730 C C . ASP B 1 8 ? 16.375 38.594 3.633 1 89.56 8 ASP B C 1
ATOM 732 O O . ASP B 1 8 ? 16.297 37.406 3.252 1 89.56 8 ASP B O 1
ATOM 736 N N . SER B 1 9 ? 15.656 39.188 4.68 1 91.06 9 SER B N 1
ATOM 737 C CA . SER B 1 9 ? 14.859 38.312 5.531 1 91.06 9 SER B CA 1
ATOM 738 C C . SER B 1 9 ? 13.641 37.781 4.785 1 91.06 9 SER B C 1
ATOM 740 O O . SER B 1 9 ? 13.289 36.594 4.914 1 91.06 9 SER B O 1
ATOM 742 N N . VAL B 1 10 ? 13.086 38.656 4.035 1 90.75 10 VAL B N 1
ATOM 743 C CA . VAL B 1 10 ? 11.906 38.281 3.258 1 90.75 10 VAL B CA 1
ATOM 744 C C . VAL B 1 10 ? 12.297 37.281 2.186 1 90.75 10 VAL B C 1
ATOM 746 O O . VAL B 1 10 ? 11.562 36.312 1.941 1 90.75 10 VAL B O 1
ATOM 749 N N . LYS B 1 11 ? 13.43 37.438 1.458 1 92.19 11 LYS B N 1
ATOM 750 C CA . LYS B 1 11 ? 13.93 36.562 0.422 1 92.19 11 LYS B CA 1
ATOM 751 C C . LYS B 1 11 ? 14.195 35.156 0.985 1 92.19 11 LYS B C 1
ATOM 753 O O . LYS B 1 11 ? 13.898 34.156 0.338 1 92.19 11 LYS B O 1
ATOM 758 N N . LEU B 1 12 ? 14.695 35.188 2.205 1 90.94 12 LEU B N 1
ATOM 759 C CA . LEU B 1 12 ? 15.008 33.938 2.869 1 90.94 12 LEU B CA 1
ATOM 760 C C . LEU B 1 12 ? 13.734 33.125 3.166 1 90.94 12 LEU B C 1
ATOM 762 O O . LEU B 1 12 ? 13.672 31.922 2.938 1 90.94 12 LEU B O 1
ATOM 766 N N . VAL B 1 13 ? 12.695 33.812 3.631 1 90.5 13 VAL B N 1
ATOM 767 C CA . VAL B 1 13 ? 11.438 33.156 3.977 1 90.5 13 VAL B CA 1
ATOM 768 C C . VAL B 1 13 ? 10.758 32.656 2.709 1 90.5 13 VAL B C 1
ATOM 770 O O . VAL B 1 13 ? 10.18 31.562 2.699 1 90.5 13 VAL B O 1
ATOM 773 N N . ASN B 1 14 ? 10.836 33.406 1.614 1 93.56 14 ASN B N 1
ATOM 774 C CA . ASN B 1 14 ? 10.242 33 0.34 1 93.56 14 ASN B CA 1
ATOM 775 C C . ASN B 1 14 ? 10.922 31.75 -0.226 1 93.56 14 ASN B C 1
ATOM 777 O O . ASN B 1 14 ? 10.258 30.891 -0.788 1 93.56 14 ASN B O 1
ATOM 781 N N . GLU B 1 15 ? 12.25 31.688 -0.033 1 93.75 15 GLU B N 1
ATOM 782 C CA . GLU B 1 15 ? 12.992 30.516 -0.487 1 93.75 15 GLU B CA 1
ATOM 783 C C . GLU B 1 15 ? 12.633 29.281 0.328 1 93.75 15 GLU B C 1
ATOM 785 O O . GLU B 1 15 ? 12.492 28.188 -0.224 1 93.75 15 GLU B O 1
ATOM 790 N N . MET B 1 16 ? 12.422 29.5 1.537 1 93.25 16 MET B N 1
ATOM 791 C CA . MET B 1 16 ? 12.055 28.406 2.426 1 93.25 16 MET B CA 1
ATOM 792 C C . MET B 1 16 ? 10.664 27.875 2.092 1 93.25 16 MET B C 1
ATOM 794 O O . MET B 1 16 ? 10.438 26.672 2.08 1 93.25 16 MET B O 1
ATOM 798 N N . ASN B 1 17 ? 9.766 28.75 1.851 1 93 17 ASN B N 1
ATOM 799 C CA . ASN B 1 17 ? 8.414 28.359 1.474 1 93 17 ASN B CA 1
ATOM 800 C C . ASN B 1 17 ? 8.391 27.625 0.138 1 93 17 ASN B C 1
ATOM 802 O O . ASN B 1 17 ? 7.641 26.656 -0.036 1 93 17 ASN B O 1
ATOM 806 N N . ALA B 1 18 ? 9.227 28.078 -0.656 1 93.75 18 ALA B N 1
ATOM 807 C CA . ALA B 1 18 ? 9.328 27.453 -1.967 1 93.75 18 ALA B CA 1
ATOM 808 C C . ALA B 1 18 ? 9.828 26.016 -1.843 1 93.75 18 ALA B C 1
ATOM 810 O O . ALA B 1 18 ? 9.305 25.109 -2.504 1 93.75 18 ALA B O 1
ATOM 811 N N . LYS B 1 19 ? 10.742 25.781 -1.098 1 96.25 19 LYS B N 1
ATOM 812 C CA . LYS B 1 19 ? 11.297 24.453 -0.862 1 96.25 19 LYS B CA 1
ATOM 813 C C . LYS B 1 19 ? 10.273 23.547 -0.197 1 96.25 19 LYS B C 1
ATOM 815 O O . LYS B 1 19 ? 10.156 22.375 -0.559 1 96.25 19 LYS B O 1
ATOM 820 N N . THR B 1 20 ? 9.508 24.109 0.667 1 95.44 20 THR B N 1
ATOM 821 C CA . THR B 1 20 ? 8.461 23.344 1.339 1 95.44 20 THR B CA 1
ATOM 822 C C . THR B 1 20 ? 7.383 22.922 0.349 1 95.44 20 THR B C 1
ATOM 824 O O . THR B 1 20 ? 6.949 21.766 0.354 1 95.44 20 THR B O 1
ATOM 827 N N . SER B 1 21 ? 7.109 23.875 -0.432 1 96.62 21 SER B N 1
ATOM 828 C CA . SER B 1 21 ? 6.105 23.594 -1.456 1 96.62 21 SER B CA 1
ATOM 829 C C . SER B 1 21 ? 6.586 22.516 -2.426 1 96.62 21 SER B C 1
ATOM 831 O O . SER B 1 21 ? 5.805 21.672 -2.852 1 96.62 21 SER B O 1
ATOM 833 N N . GLU B 1 22 ? 7.82 22.547 -2.705 1 97.19 22 GLU B N 1
ATOM 834 C CA . GLU B 1 22 ? 8.406 21.562 -3.602 1 97.19 22 GLU B CA 1
ATOM 835 C C . GLU B 1 22 ? 8.398 20.172 -2.973 1 97.19 22 GLU B C 1
ATOM 837 O O . GLU B 1 22 ? 8.016 19.203 -3.617 1 97.19 22 GLU B O 1
ATOM 842 N N . VAL B 1 23 ? 8.836 20.094 -1.736 1 96.25 23 VAL B N 1
ATOM 843 C CA . VAL B 1 23 ? 8.844 18.828 -0.999 1 96.25 23 VAL B CA 1
ATOM 844 C C . VAL B 1 23 ? 7.422 18.281 -0.892 1 96.25 23 VAL B C 1
ATOM 846 O O . VAL B 1 23 ? 7.191 17.094 -1.109 1 96.25 23 VAL B O 1
ATOM 849 N N . ASP B 1 24 ? 6.438 19.094 -0.639 1 95.06 24 ASP B N 1
ATOM 850 C CA . ASP B 1 24 ? 5.031 18.703 -0.54 1 95.06 24 ASP B CA 1
ATOM 851 C C . ASP B 1 24 ? 4.52 18.141 -1.863 1 95.06 24 ASP B C 1
ATOM 853 O O . ASP B 1 24 ? 3.797 17.141 -1.88 1 95.06 24 ASP B O 1
ATOM 857 N N . SER B 1 25 ? 4.887 18.812 -2.934 1 97 25 SER B N 1
ATOM 858 C CA . SER B 1 25 ? 4.496 18.375 -4.266 1 97 25 SER B CA 1
ATOM 859 C C . SER B 1 25 ? 5.074 16.984 -4.574 1 97 25 SER B C 1
ATOM 861 O O . SER B 1 25 ? 4.387 16.141 -5.133 1 97 25 SER B O 1
ATOM 863 N N . GLU B 1 26 ? 6.359 16.719 -4.281 1 96.06 26 GLU B N 1
ATOM 864 C CA . GLU B 1 26 ? 7.008 15.422 -4.469 1 96.06 26 GLU B CA 1
ATOM 865 C C . GLU B 1 26 ? 6.316 14.328 -3.662 1 96.06 26 GLU B C 1
ATOM 867 O O . GLU B 1 26 ? 6.062 13.234 -4.172 1 96.06 26 GLU B O 1
ATOM 872 N N . ASN B 1 27 ? 6.004 14.602 -2.422 1 94.25 27 ASN B N 1
ATOM 873 C CA . ASN B 1 27 ? 5.305 13.648 -1.569 1 94.25 27 ASN B CA 1
ATOM 874 C C . ASN B 1 27 ? 3.934 13.289 -2.133 1 94.25 27 ASN B C 1
ATOM 876 O O . ASN B 1 27 ? 3.537 12.125 -2.121 1 94.25 27 ASN B O 1
ATOM 880 N N . PHE B 1 28 ? 3.248 14.219 -2.732 1 95.12 28 PHE B N 1
ATOM 881 C CA . PHE B 1 28 ? 1.942 14.008 -3.348 1 95.12 28 PHE B CA 1
ATOM 882 C C . PHE B 1 28 ? 2.061 13.125 -4.582 1 95.12 28 PHE B C 1
ATOM 884 O O . PHE B 1 28 ? 1.232 12.234 -4.797 1 95.12 28 PHE B O 1
ATOM 891 N N . GLU B 1 29 ? 3.076 13.461 -5.293 1 96.12 29 GLU B N 1
ATOM 892 C CA . GLU B 1 29 ? 3.314 12.648 -6.48 1 96.12 29 GLU B CA 1
ATOM 893 C C . GLU B 1 29 ? 3.607 11.195 -6.109 1 96.12 29 GLU B C 1
ATOM 895 O O . GLU B 1 29 ? 3.096 10.273 -6.742 1 96.12 29 GLU B O 1
ATOM 900 N N . SER B 1 30 ? 4.438 10.938 -5.18 1 95.38 30 SER B N 1
ATOM 901 C CA . SER B 1 30 ? 4.754 9.602 -4.688 1 95.38 30 SER B CA 1
ATOM 902 C C . SER B 1 30 ? 3.5 8.875 -4.207 1 95.38 30 SER B C 1
ATOM 904 O O . SER B 1 30 ? 3.279 7.715 -4.551 1 95.38 30 SER B O 1
ATOM 906 N N . LEU B 1 31 ? 2.652 9.648 -3.438 1 95.62 31 LEU B N 1
ATOM 907 C CA . LEU B 1 31 ? 1.42 9.062 -2.924 1 95.62 31 LEU B CA 1
ATOM 908 C C . LEU B 1 31 ? 0.484 8.672 -4.062 1 95.62 31 LEU B C 1
ATOM 910 O O . LEU B 1 31 ? -0.165 7.625 -4.012 1 95.62 31 LEU B O 1
ATOM 914 N N . GLU B 1 32 ? 0.447 9.539 -5.043 1 96.31 32 GLU B N 1
ATOM 915 C CA . GLU B 1 32 ? -0.392 9.258 -6.207 1 96.31 32 GLU B CA 1
ATOM 916 C C . GLU B 1 32 ? 0.073 8 -6.934 1 96.31 32 GLU B C 1
ATOM 918 O O . GLU B 1 32 ? -0.748 7.211 -7.41 1 96.31 32 GLU B O 1
ATOM 923 N N . HIS B 1 33 ? 1.392 7.848 -7.043 1 96.56 33 HIS B N 1
ATOM 924 C CA . HIS B 1 33 ? 1.939 6.66 -7.688 1 96.56 33 HIS B CA 1
ATOM 925 C C . HIS B 1 33 ? 1.562 5.395 -6.926 1 96.56 33 HIS B C 1
ATOM 927 O O . HIS B 1 33 ? 1.197 4.387 -7.535 1 96.56 33 HIS B O 1
ATOM 933 N N . VAL B 1 34 ? 1.631 5.422 -5.66 1 97.44 34 VAL B N 1
ATOM 934 C CA . VAL B 1 34 ? 1.262 4.289 -4.82 1 97.44 34 VAL B CA 1
ATOM 935 C C . VAL B 1 34 ? -0.224 3.98 -4.992 1 97.44 34 VAL B C 1
ATOM 937 O O . VAL B 1 34 ? -0.611 2.82 -5.141 1 97.44 34 VAL B O 1
ATOM 940 N N . GLU B 1 35 ? -1.008 4.961 -5.043 1 96.19 35 GLU B N 1
ATOM 941 C CA . GLU B 1 35 ? -2.447 4.809 -5.234 1 96.19 35 GLU B CA 1
ATOM 942 C C . GLU B 1 35 ? -2.76 4.172 -6.586 1 96.19 35 GLU B C 1
ATOM 944 O O . GLU B 1 35 ? -3.65 3.328 -6.688 1 96.19 35 GLU B O 1
ATOM 949 N N . CYS B 1 36 ? -2.088 4.719 -7.496 1 97.25 36 CYS B N 1
ATOM 950 C CA . CYS B 1 36 ? -2.242 4.145 -8.828 1 97.25 36 CYS B CA 1
ATOM 951 C C . CYS B 1 36 ? -1.843 2.674 -8.836 1 97.25 36 CYS B C 1
ATOM 953 O O . CYS B 1 36 ? -2.516 1.848 -9.461 1 97.25 36 CYS B O 1
ATOM 955 N N . ALA B 1 37 ? -0.775 2.424 -8.141 1 97.69 37 ALA B N 1
ATOM 956 C CA . ALA B 1 37 ? -0.303 1.042 -8.078 1 97.69 37 ALA B CA 1
ATOM 957 C C . ALA B 1 37 ? -1.314 0.15 -7.363 1 97.69 37 ALA B C 1
ATOM 959 O O . ALA B 1 37 ? -1.527 -0.999 -7.758 1 97.69 37 ALA B O 1
ATOM 960 N N . PHE B 1 38 ? -2.033 0.59 -6.383 1 97.12 38 PHE B N 1
ATOM 961 C CA . PHE B 1 38 ? -3.109 -0.146 -5.727 1 97.12 38 PHE B CA 1
ATOM 962 C C . PHE B 1 38 ? -4.242 -0.435 -6.707 1 97.12 38 PHE B C 1
ATOM 964 O O . PHE B 1 38 ? -4.785 -1.54 -6.727 1 97.12 38 PHE B O 1
ATOM 971 N N . ARG B 1 39 ? -4.605 0.543 -7.457 1 94.69 39 ARG B N 1
ATOM 972 C CA . ARG B 1 39 ? -5.66 0.375 -8.445 1 94.69 39 ARG B CA 1
ATOM 973 C C . ARG B 1 39 ? -5.301 -0.711 -9.453 1 94.69 39 ARG B C 1
ATOM 975 O O . ARG B 1 39 ? -6.145 -1.528 -9.828 1 94.69 39 ARG B O 1
ATOM 982 N N . GLU B 1 40 ? -4.086 -0.685 -9.883 1 96.25 40 GLU B N 1
ATOM 983 C CA . GLU B 1 40 ? -3.623 -1.697 -10.828 1 96.25 40 GLU B CA 1
ATOM 984 C C . GLU B 1 40 ? -3.596 -3.08 -10.18 1 96.25 40 GLU B C 1
ATOM 986 O O . GLU B 1 40 ? -3.988 -4.07 -10.805 1 96.25 40 GLU B O 1
ATOM 991 N N . LEU B 1 41 ? -3.166 -3.145 -8.938 1 96.31 41 LEU B N 1
ATOM 992 C CA . LEU B 1 41 ? -3.119 -4.418 -8.227 1 96.31 41 LEU B CA 1
ATOM 993 C C . LEU B 1 41 ? -4.52 -4.996 -8.055 1 96.31 41 LEU B C 1
ATOM 995 O O . LEU B 1 41 ? -4.719 -6.207 -8.188 1 96.31 41 LEU B O 1
ATOM 999 N N . ARG B 1 42 ? -5.449 -4.121 -7.824 1 94.62 42 ARG B N 1
ATOM 1000 C CA . ARG B 1 42 ? -6.832 -4.551 -7.652 1 94.62 42 ARG B CA 1
ATOM 1001 C C . ARG B 1 42 ? -7.34 -5.277 -8.898 1 94.62 42 ARG B C 1
ATOM 1003 O O . ARG B 1 42 ? -8.133 -6.219 -8.797 1 94.62 42 ARG B O 1
ATOM 1010 N N . LYS B 1 43 ? -6.832 -4.887 -9.992 1 92.81 43 LYS B N 1
ATOM 1011 C CA . LYS B 1 43 ? -7.293 -5.438 -11.258 1 92.81 43 LYS B CA 1
ATOM 1012 C C . LYS B 1 43 ? -6.789 -6.863 -11.461 1 92.81 43 LYS B C 1
ATOM 1014 O O . LYS B 1 43 ? -7.383 -7.641 -12.211 1 92.81 43 LYS B O 1
ATOM 1019 N N . VAL B 1 44 ? -5.695 -7.184 -10.805 1 93.5 44 VAL B N 1
ATOM 1020 C CA . VAL B 1 44 ? -5.082 -8.492 -11.008 1 93.5 44 VAL B CA 1
ATOM 1021 C C . VAL B 1 44 ? -5.652 -9.484 -10 1 93.5 44 VAL B C 1
ATOM 1023 O O . VAL B 1 44 ? -5.469 -10.695 -10.133 1 93.5 44 VAL B O 1
ATOM 1026 N N . LEU B 1 45 ? -6.316 -9 -9.008 1 93.62 45 LEU B N 1
ATOM 1027 C CA . LEU B 1 45 ? -6.871 -9.852 -7.961 1 93.62 45 LEU B CA 1
ATOM 1028 C C . LEU B 1 45 ? -8.273 -10.328 -8.336 1 93.62 45 LEU B C 1
ATOM 1030 O O . LEU B 1 45 ? -9.031 -9.594 -8.969 1 93.62 45 LEU B O 1
ATOM 1034 N N . PRO B 1 46 ? -8.531 -11.562 -7.926 1 87.06 46 PRO B N 1
ATOM 1035 C CA . PRO B 1 46 ? -9.891 -12.055 -8.172 1 87.06 46 PRO B CA 1
ATOM 1036 C C . PRO B 1 46 ? -10.953 -11.211 -7.465 1 87.06 46 PRO B C 1
ATOM 1038 O O . PRO B 1 46 ? -10.734 -10.742 -6.348 1 87.06 46 PRO B O 1
ATOM 1041 N N . GLN B 1 47 ? -11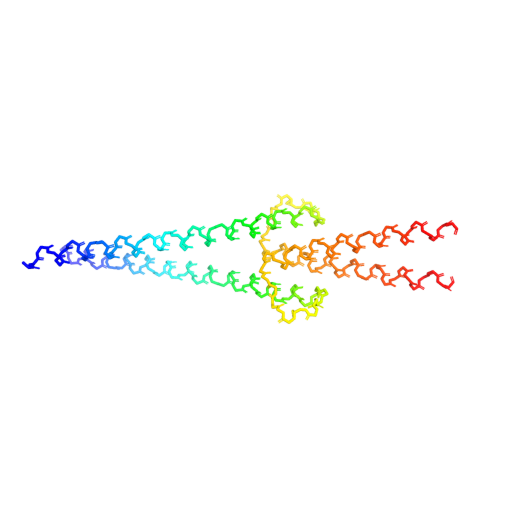.906 -10.656 -8.219 1 78.62 47 GLN B N 1
ATOM 1042 C CA . GLN B 1 47 ? -12.906 -9.734 -7.707 1 78.62 47 GLN B CA 1
ATOM 1043 C C . GLN B 1 47 ? -14.008 -10.477 -6.945 1 78.62 47 GLN B C 1
ATOM 1045 O O . GLN B 1 47 ? -14.617 -11.406 -7.477 1 78.62 47 GLN B O 1
ATOM 1050 N N . TYR B 1 48 ? -13.656 -10.422 -5.625 1 65.88 48 TYR B N 1
ATOM 1051 C CA . TYR B 1 48 ? -14.773 -11.039 -4.918 1 65.88 48 TYR B CA 1
ATOM 1052 C C . TYR B 1 48 ? -16.047 -10.195 -5.059 1 65.88 48 TYR B C 1
ATOM 1054 O O . TYR B 1 48 ? -15.969 -8.977 -5.234 1 65.88 48 TYR B O 1
ATOM 1062 N N . GLU B 1 49 ? -17.188 -10.906 -5.363 1 64.69 49 GLU B N 1
ATOM 1063 C CA . GLU B 1 49 ? -18.562 -10.484 -5.66 1 64.69 49 GLU B CA 1
ATOM 1064 C C . GLU B 1 49 ? -19.047 -9.43 -4.668 1 64.69 49 GLU B C 1
ATOM 1066 O O . GLU B 1 49 ? -20.094 -8.828 -4.863 1 64.69 49 GLU B O 1
ATOM 1071 N N . ASN B 1 50 ? -18.312 -9.023 -3.84 1 62.88 50 ASN B N 1
ATOM 1072 C CA . ASN B 1 50 ? -19 -8.227 -2.83 1 62.88 50 ASN B CA 1
ATOM 1073 C C . ASN B 1 50 ? -18.938 -6.734 -3.158 1 62.88 50 ASN B C 1
ATOM 1075 O O . ASN B 1 50 ? -19.672 -5.934 -2.586 1 62.88 50 ASN B O 1
ATOM 1079 N N . GLY B 1 51 ? -19.438 -6.355 -4.18 1 67.81 51 GLY B N 1
ATOM 1080 C CA . GLY B 1 51 ? -19.703 -4.996 -4.629 1 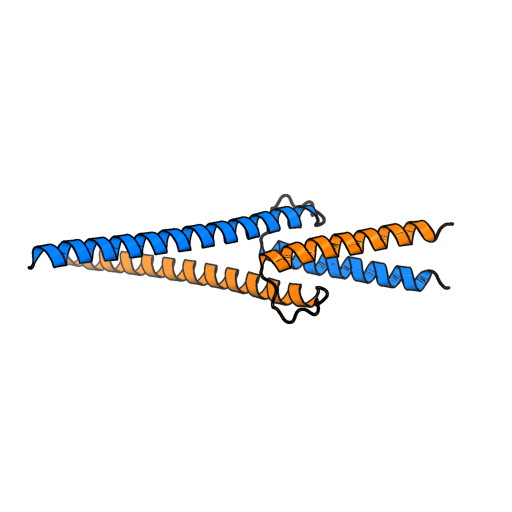67.81 51 GLY B CA 1
ATOM 1081 C C . GLY B 1 51 ? -18.906 -3.951 -3.877 1 67.81 51 GLY B C 1
ATOM 1082 O O . GLY B 1 51 ? -18.969 -2.764 -4.203 1 67.81 51 GLY B O 1
ATOM 1083 N N . GLU B 1 52 ? -18.281 -4.359 -2.811 1 78.44 52 GLU B N 1
ATOM 1084 C CA . GLU B 1 52 ? -17.562 -3.324 -2.068 1 78.44 52 GLU B CA 1
ATOM 1085 C C . GLU B 1 52 ? -16.094 -3.262 -2.484 1 78.44 52 GLU B C 1
ATOM 1087 O O . GLU B 1 52 ? -15.477 -4.293 -2.748 1 78.44 52 GLU B O 1
ATOM 1092 N N . SER B 1 53 ? -15.641 -1.906 -2.492 1 85.62 53 SER B N 1
ATOM 1093 C CA . SER B 1 53 ? -14.227 -1.701 -2.805 1 85.62 53 SER B CA 1
ATOM 1094 C C . SER B 1 53 ? -13.336 -2.141 -1.648 1 85.62 53 SER B C 1
ATOM 1096 O O . SER B 1 53 ? -13.711 -1.997 -0.482 1 85.62 53 SER B O 1
ATOM 1098 N N . LEU B 1 54 ? -12.32 -2.791 -1.904 1 90.62 54 LEU B N 1
ATOM 1099 C CA . LEU B 1 54 ? -11.359 -3.227 -0.898 1 90.62 54 LEU B CA 1
ATOM 1100 C C . LEU B 1 54 ? -10.508 -2.055 -0.413 1 90.62 54 LEU B C 1
ATOM 1102 O O . LEU B 1 54 ? -10.102 -1.205 -1.208 1 90.62 54 LEU B O 1
ATOM 1106 N N . SER B 1 55 ? -10.305 -2.059 0.887 1 92.75 55 SER B N 1
ATOM 1107 C CA . SER B 1 55 ? -9.344 -1.111 1.446 1 92.75 55 SER B CA 1
ATOM 1108 C C . SER B 1 55 ? -7.914 -1.479 1.061 1 92.75 55 SER B C 1
ATOM 1110 O O . SER B 1 55 ? -7.664 -2.578 0.56 1 92.75 55 SER B O 1
ATOM 1112 N N . GLU B 1 56 ? -7.031 -0.482 1.292 1 94.81 56 GLU B N 1
ATOM 1113 C CA . GLU B 1 56 ? -5.621 -0.753 1.021 1 94.81 56 GLU B CA 1
ATOM 1114 C C . GLU B 1 56 ? -5.129 -1.965 1.807 1 94.81 56 GLU B C 1
ATOM 1116 O O . GLU B 1 56 ? -4.387 -2.795 1.278 1 94.81 56 GLU B O 1
ATOM 1121 N N . PHE B 1 57 ? -5.516 -2.025 3.086 1 96.69 57 PHE B N 1
ATOM 1122 C CA . PHE B 1 57 ? -5.152 -3.148 3.943 1 96.69 57 PHE B CA 1
ATOM 1123 C C . PHE B 1 57 ? -5.688 -4.457 3.375 1 96.69 57 PHE B C 1
ATOM 1125 O O . PHE B 1 57 ? -4.957 -5.445 3.291 1 96.69 57 PHE B O 1
ATOM 1132 N N . GLU B 1 58 ? -6.945 -4.418 2.984 1 94.38 58 GLU B N 1
ATOM 1133 C CA . GLU B 1 58 ? -7.594 -5.609 2.451 1 94.38 58 GLU B CA 1
ATOM 1134 C C . GLU B 1 58 ? -6.957 -6.047 1.135 1 94.38 58 GLU B C 1
ATOM 1136 O O . GLU B 1 58 ? -6.832 -7.242 0.867 1 94.38 58 GLU B O 1
ATOM 1141 N N . VAL B 1 59 ? -6.617 -5.117 0.297 1 96.25 59 VAL B N 1
ATOM 1142 C CA . VAL B 1 59 ? -5.969 -5.41 -0.978 1 96.25 59 VAL B CA 1
ATOM 1143 C C . VAL B 1 59 ? -4.656 -6.152 -0.732 1 96.25 59 VAL B C 1
ATOM 1145 O O . VAL B 1 59 ? -4.379 -7.164 -1.382 1 96.25 59 VAL B O 1
ATOM 1148 N N . LEU B 1 60 ? -3.885 -5.699 0.214 1 97.44 60 LEU B N 1
ATOM 1149 C CA . LEU B 1 60 ? -2.604 -6.32 0.532 1 97.44 60 LEU B CA 1
ATOM 1150 C C . LEU B 1 60 ? -2.799 -7.738 1.058 1 97.44 60 LEU B C 1
ATOM 1152 O O . LEU B 1 60 ? -2.092 -8.656 0.648 1 97.44 60 LEU B O 1
ATOM 1156 N N . LYS B 1 61 ? -3.74 -7.867 1.95 1 96.06 61 LYS B N 1
ATOM 1157 C CA . LYS B 1 61 ? -4.051 -9.18 2.514 1 96.06 61 LYS B CA 1
ATOM 1158 C C . LYS B 1 61 ? -4.508 -10.148 1.431 1 96.06 61 LYS B C 1
ATOM 1160 O O . LYS B 1 61 ? -4.086 -11.305 1.408 1 96.06 61 LYS B O 1
ATOM 1165 N N . LEU B 1 62 ? -5.41 -9.695 0.595 1 95.88 62 LEU B N 1
ATOM 1166 C CA . LEU B 1 62 ? -5.914 -10.531 -0.494 1 95.88 62 LEU B CA 1
ATOM 1167 C C . LEU B 1 62 ? -4.785 -10.922 -1.44 1 95.88 62 LEU B C 1
ATOM 1169 O O . LEU B 1 62 ? -4.734 -12.062 -1.912 1 95.88 62 LEU B O 1
ATOM 1173 N N . ALA B 1 63 ? -3.912 -9.984 -1.743 1 96.88 63 ALA B N 1
ATOM 1174 C CA . ALA B 1 63 ? -2.764 -10.281 -2.596 1 96.88 63 ALA B CA 1
ATOM 1175 C C . ALA B 1 63 ? -1.908 -11.391 -1.993 1 96.88 63 ALA B C 1
ATOM 1177 O O . ALA B 1 63 ? -1.54 -12.344 -2.686 1 96.88 63 ALA B O 1
ATOM 1178 N N . MET B 1 64 ? -1.597 -11.297 -0.697 1 97.12 64 MET B N 1
ATOM 1179 C CA . MET B 1 64 ? -0.808 -12.32 -0.017 1 97.12 64 MET B CA 1
ATOM 1180 C C . MET B 1 64 ? -1.491 -13.68 -0.104 1 97.12 64 MET B C 1
ATOM 1182 O O . MET B 1 64 ? -0.849 -14.68 -0.419 1 97.12 64 MET B O 1
ATOM 1186 N N . GLU B 1 65 ? -2.725 -13.719 0.167 1 95.62 65 GLU B N 1
ATOM 1187 C CA . GLU B 1 65 ? -3.486 -14.961 0.123 1 95.62 65 GLU B CA 1
ATOM 1188 C C . GLU B 1 65 ? -3.502 -15.547 -1.285 1 95.62 65 GLU B C 1
ATOM 1190 O O . GLU B 1 65 ? -3.322 -16.75 -1.461 1 95.62 65 GLU B O 1
ATOM 1195 N N . TYR B 1 66 ? -3.766 -14.656 -2.234 1 95.94 66 TYR B N 1
ATOM 1196 C CA . TYR B 1 66 ? -3.812 -15.086 -3.627 1 95.94 66 TYR B CA 1
ATOM 1197 C C . TYR B 1 66 ? -2.475 -15.672 -4.059 1 95.94 66 TYR B C 1
ATOM 1199 O O . TYR B 1 66 ? -2.434 -16.703 -4.73 1 95.94 66 TYR B O 1
ATOM 1207 N N . ILE B 1 67 ? -1.385 -15.078 -3.684 1 95.88 67 ILE B N 1
ATOM 1208 C CA . ILE B 1 67 ? -0.045 -15.562 -3.998 1 95.88 67 ILE B CA 1
ATOM 1209 C C . ILE B 1 67 ? 0.16 -16.953 -3.387 1 95.88 67 ILE B C 1
ATOM 1211 O O . ILE B 1 67 ? 0.645 -17.859 -4.055 1 95.88 67 ILE B O 1
ATOM 1215 N N . HIS B 1 68 ? -0.285 -17.109 -2.16 1 95.5 68 HIS B N 1
ATOM 1216 C CA . HIS B 1 68 ? -0.166 -18.406 -1.495 1 95.5 68 HIS B CA 1
ATOM 1217 C C . HIS B 1 68 ? -0.938 -19.484 -2.246 1 95.5 68 HIS B C 1
ATOM 1219 O O . HIS B 1 68 ? -0.449 -20.609 -2.402 1 95.5 68 HIS B O 1
ATOM 1225 N N . VAL B 1 69 ? -2.104 -19.156 -2.676 1 94.19 69 VAL B N 1
ATOM 1226 C CA . VAL B 1 69 ? -2.939 -20.094 -3.408 1 94.19 69 VAL B CA 1
ATOM 1227 C C . VAL B 1 69 ? -2.254 -20.484 -4.715 1 94.19 69 VAL B C 1
ATOM 1229 O O . VAL B 1 69 ? -2.172 -21.672 -5.051 1 94.19 69 VAL B O 1
ATOM 1232 N N . LEU B 1 70 ? -1.75 -19.516 -5.445 1 92.81 70 LEU B N 1
ATOM 1233 C CA . LEU B 1 70 ? -1.085 -19.781 -6.719 1 92.81 70 LEU B CA 1
ATOM 1234 C C . LEU B 1 70 ? 0.156 -20.641 -6.516 1 92.81 70 LEU B C 1
ATOM 1236 O O . LEU B 1 70 ? 0.413 -21.562 -7.301 1 92.81 70 LEU B O 1
ATOM 1240 N N . GLU B 1 71 ? 0.859 -20.359 -5.461 1 92.56 71 GLU B N 1
ATOM 1241 C CA . GLU B 1 71 ? 2.051 -21.141 -5.156 1 92.56 71 GLU B CA 1
ATOM 1242 C C . GLU B 1 71 ? 1.689 -22.578 -4.82 1 92.56 71 GLU B C 1
ATOM 1244 O O . GLU B 1 71 ? 2.373 -23.516 -5.246 1 92.56 71 GLU B O 1
ATOM 1249 N N . GLU B 1 72 ? 0.679 -22.766 -4.082 1 92.19 72 GLU B N 1
ATOM 1250 C CA . GLU B 1 72 ? 0.219 -24.094 -3.707 1 92.19 72 GLU B CA 1
ATOM 1251 C C . GLU B 1 72 ? -0.227 -24.891 -4.93 1 92.19 72 GLU B C 1
ATOM 1253 O O . GLU B 1 72 ? 0.091 -26.078 -5.059 1 92.19 72 GLU B O 1
ATOM 1258 N N . LEU B 1 73 ? -0.962 -24.266 -5.793 1 89 73 LEU B N 1
ATOM 1259 C CA . LEU B 1 73 ? -1.433 -24.906 -7.02 1 89 73 LEU B CA 1
ATOM 1260 C C . LEU B 1 73 ? -0.259 -25.328 -7.898 1 89 73 LEU B C 1
ATOM 1262 O O . LEU B 1 73 ? -0.288 -26.391 -8.516 1 89 73 LEU B O 1
ATOM 1266 N N . LEU B 1 74 ? 0.683 -24.547 -7.961 1 87.19 74 LEU B N 1
ATOM 1267 C CA . LEU B 1 74 ? 1.86 -24.844 -8.773 1 87.19 74 LEU B CA 1
ATOM 1268 C C . LEU B 1 74 ? 2.643 -26.016 -8.195 1 87.19 74 LEU B C 1
ATOM 1270 O O . LEU B 1 74 ? 3.158 -26.844 -8.945 1 87.19 74 LEU B O 1
ATOM 1274 N N . HIS B 1 75 ? 2.742 -26.047 -6.914 1 86.5 75 HIS B N 1
ATOM 1275 C CA . HIS B 1 75 ? 3.439 -27.141 -6.254 1 86.5 75 HIS B CA 1
ATOM 1276 C C . HIS B 1 75 ? 2.701 -28.469 -6.453 1 86.5 75 HIS B C 1
ATOM 1278 O O . HIS B 1 75 ? 3.328 -29.516 -6.652 1 86.5 75 HIS B O 1
ATOM 1284 N N . PHE B 1 76 ? 1.457 -28.531 -6.41 1 81.62 76 PHE B N 1
ATOM 1285 C CA . PHE B 1 76 ? 0.633 -29.719 -6.602 1 81.62 76 PHE B CA 1
ATOM 1286 C C . PHE B 1 76 ? 0.745 -30.234 -8.031 1 81.62 76 PHE B C 1
ATOM 1288 O O . PHE B 1 76 ? 0.82 -31.438 -8.258 1 81.62 76 PHE B O 1
ATOM 1295 N N . GLU B 1 77 ? 0.664 -29.422 -8.953 1 75.94 77 GLU B N 1
ATOM 1296 C CA . GLU B 1 77 ? 0.743 -29.781 -10.367 1 75.94 77 GLU B CA 1
ATOM 1297 C C . GLU B 1 77 ? 2.094 -30.422 -10.703 1 75.94 77 GLU B C 1
ATOM 1299 O O . GLU B 1 77 ? 2.166 -31.359 -11.484 1 75.94 77 GLU B O 1
ATOM 1304 N N . THR B 1 78 ? 3.051 -29.953 -10.133 1 75.38 78 THR B N 1
ATOM 1305 C CA . THR B 1 78 ? 4.375 -30.516 -10.383 1 75.38 78 THR B CA 1
ATOM 1306 C C . THR B 1 78 ? 4.523 -31.875 -9.734 1 75.38 78 THR B C 1
ATOM 1308 O O . THR B 1 78 ? 5.195 -32.75 -10.273 1 75.38 78 THR B O 1
ATOM 1311 N N . SER B 1 79 ? 3.838 -32.125 -8.719 1 75.94 79 SER B N 1
ATOM 1312 C CA . SER B 1 79 ? 3.904 -33.406 -8.016 1 75.94 79 SER B CA 1
ATOM 1313 C C . SER B 1 79 ? 3.055 -34.469 -8.719 1 75.94 79 SER B C 1
ATOM 1315 O O . SER B 1 79 ? 3.363 -35.656 -8.648 1 75.94 79 SER B O 1
ATOM 1317 N N . SER B 1 80 ? 1.982 -34.219 -9.367 1 66.31 80 SER B N 1
ATOM 1318 C CA . SER B 1 80 ? 1.09 -35.188 -10.016 1 66.31 80 SER B CA 1
ATOM 1319 C C . SER B 1 80 ? 1.631 -35.594 -11.375 1 66.31 80 SER B C 1
ATOM 1321 O O . SER B 1 80 ? 1.145 -36.562 -11.977 1 66.31 80 SER B O 1
ATOM 1323 N N . ARG B 1 81 ? 2.281 -34.906 -12.125 1 60.5 81 ARG B N 1
ATOM 1324 C CA . ARG B 1 81 ? 2.834 -35.312 -13.414 1 60.5 81 ARG B CA 1
ATOM 1325 C C . ARG B 1 81 ? 3.668 -36.562 -13.297 1 60.5 81 ARG B C 1
ATOM 1327 O O . ARG B 1 81 ? 3.656 -37.406 -14.203 1 60.5 81 ARG B O 1
ATOM 1334 N N . CYS B 1 82 ? 4.594 -36.781 -12.523 1 50.5 82 CYS B N 1
ATOM 1335 C CA . CYS B 1 82 ? 5.547 -37.906 -12.617 1 50.5 82 CYS B CA 1
ATOM 1336 C C . CYS B 1 82 ? 4.949 -39.188 -12.047 1 50.5 82 CYS B C 1
ATOM 1338 O O . CYS B 1 82 ? 5.566 -40.25 -12.117 1 50.5 82 CYS B O 1
ATOM 1340 N N . GLN B 1 83 ? 3.84 -39.188 -11.531 1 43.97 83 GLN B N 1
ATOM 1341 C CA . GLN B 1 83 ? 3.383 -40.531 -11.273 1 43.97 83 GLN B CA 1
ATOM 1342 C C . GLN B 1 83 ? 2.613 -41.094 -12.469 1 43.97 83 GLN B C 1
ATOM 1344 O O . GLN B 1 83 ? 1.864 -40.375 -13.125 1 43.97 83 GLN B O 1
#